Protein AF-A0A800ARJ5-F1 (afdb_monomer)

Radius of gyration: 15.34 Å; Cα contacts (8 Å, |Δi|>4): 278; chains: 1; bounding box: 41×30×39 Å

Sequence (150 aa):
MKLKEIEKAILIWGPISNQGLSYLKEQKELVIIAENRPYMIGLKYNKPFLEKEGIKFVYCTDNMLGILFYKKKIKEAILFYEKKEEGKILAITGSLYFYLLAKLHNVAIKFFLQEKINFLDSDASTINGLVFISDKEKVMRPEKEWIELQ

Nearest PDB structures (foldseek):
  1t5o-assembly2_C  TM=7.636E-01  e=6.180E-07  Archaeoglobus fulgidus DSM 4304
  2yvk-assembly2_D  TM=7.431E-01  e=3.944E-07  Bacillus subtilis
  4ldr-assembly1_A  TM=7.639E-01  e=2.229E-06  Homo sapiens
  6a35-assembly2_D  TM=7.656E-01  e=3.493E-06  Pyrococcus horikoshii OT3
  4ldq-assembly1_A  TM=7.637E-01  e=3.276E-06  Homo sapiens

Secondary structure (DSSP, 8-state):
--GGG--SEEEEESPPPHHHHHHHHHHTPPEEEE--TTTTHIIIIIHHHHHHTT--EEEE-GGGHHHHHHTT-EEEEEEEESEEETTEEEESTTHHHHHHHHHHTT-EEEEEEPPP---S--STTEETTEES---GGG-PPPPPEEEE--

Foldseek 3Di:
DDLVPQQAEEEEDAADDPVNVVVQVVVLGEYEFELQPPQRCSPPPVVVVCVVVVRHYDYDYLVCLLVCLVVVSYQAYEYAFADDDDQKTWHGFCVQVVVVSCVVSVHHYHYHHHDDDDGLTFWPQDDPVHGPDPDPVPIDGGDIDMDGND

Solvent-accessible surface area (backbone atoms only — not comparable to full-atom values): 8525 Å² total; per-residue (Å²): 136,58,78,87,75,53,65,59,23,40,35,45,43,69,45,72,20,74,71,51,48,54,52,51,65,72,68,71,55,43,33,37,35,35,27,47,69,61,50,32,42,24,68,75,45,45,45,60,55,34,56,78,69,70,52,54,67,45,84,43,55,66,83,48,49,62,59,39,52,73,68,56,29,50,61,35,37,38,41,26,25,77,47,76,56,95,63,28,34,36,25,58,55,65,47,58,60,53,51,52,52,32,57,78,66,72,32,54,76,46,79,38,67,35,47,92,77,90,66,76,18,74,28,67,35,31,58,91,60,39,80,68,43,88,59,67,91,77,45,67,70,74,61,74,41,77,41,76,72,123

Structure (mmCIF, N/CA/C/O backbone):
data_AF-A0A800ARJ5-F1
#
_entry.id   AF-A0A800ARJ5-F1
#
loop_
_atom_site.group_PDB
_atom_site.id
_atom_site.type_symbol
_atom_site.label_atom_id
_atom_site.label_alt_id
_atom_site.label_comp_id
_atom_site.label_asym_id
_atom_site.label_entity_id
_atom_site.label_seq_id
_atom_site.pdbx_PDB_ins_code
_atom_site.Cartn_x
_atom_site.Cartn_y
_atom_site.Cartn_z
_atom_site.occupancy
_atom_site.B_iso_or_equiv
_atom_site.auth_seq_id
_atom_site.auth_comp_id
_atom_site.auth_asym_id
_atom_site.auth_atom_id
_atom_site.pdbx_PDB_model_num
ATOM 1 N N . MET A 1 1 ? 7.967 -0.439 16.863 1.00 73.25 1 MET A N 1
ATOM 2 C CA . MET A 1 1 ? 6.646 -0.922 17.316 1.00 73.25 1 MET A CA 1
ATOM 3 C C . MET A 1 1 ? 6.642 -2.438 17.237 1.00 73.25 1 MET A C 1
ATOM 5 O O . MET A 1 1 ? 7.080 -2.980 16.229 1.00 73.25 1 MET A O 1
ATOM 9 N N . LYS A 1 2 ? 6.235 -3.132 18.298 1.00 81.62 2 LYS A N 1
ATOM 10 C CA . LYS A 1 2 ? 6.097 -4.594 18.314 1.00 81.62 2 LYS A CA 1
ATOM 11 C C . LYS A 1 2 ? 4.740 -4.983 17.727 1.00 81.62 2 LYS A C 1
ATOM 13 O O . LYS A 1 2 ? 3.764 -4.264 17.893 1.00 81.62 2 LYS A O 1
ATOM 18 N N . LEU A 1 3 ? 4.638 -6.166 17.122 1.00 79.94 3 LEU A N 1
ATOM 19 C CA . LEU A 1 3 ? 3.386 -6.658 16.522 1.00 79.94 3 LEU A CA 1
ATOM 20 C C . LEU A 1 3 ? 2.195 -6.683 17.502 1.00 79.94 3 LEU A C 1
ATOM 22 O O . LEU A 1 3 ? 1.051 -6.496 17.100 1.00 79.94 3 LEU A O 1
ATOM 26 N N . LYS A 1 4 ? 2.463 -6.901 18.795 1.00 83.81 4 LYS A N 1
ATOM 27 C CA . LYS A 1 4 ? 1.448 -6.880 19.860 1.00 83.81 4 LYS A CA 1
ATOM 28 C C . LYS A 1 4 ? 0.868 -5.488 20.143 1.00 83.81 4 LYS A C 1
ATOM 30 O O . LYS A 1 4 ? -0.219 -5.408 20.689 1.00 83.81 4 LYS A O 1
ATOM 35 N N . GLU A 1 5 ? 1.590 -4.428 19.781 1.00 86.44 5 GLU A N 1
ATOM 36 C CA . GLU A 1 5 ? 1.189 -3.026 19.979 1.00 86.44 5 GLU A CA 1
ATOM 37 C C . GLU A 1 5 ? 0.314 -2.518 18.825 1.00 86.44 5 GLU A C 1
ATOM 39 O O . GLU A 1 5 ? -0.309 -1.468 18.934 1.00 86.44 5 GLU A O 1
ATOM 44 N N . ILE A 1 6 ? 0.267 -3.254 17.710 1.00 87.69 6 ILE A N 1
ATOM 45 C CA . ILE A 1 6 ? -0.660 -2.987 16.614 1.00 87.69 6 ILE A CA 1
ATOM 46 C C . ILE A 1 6 ? -1.985 -3.637 17.002 1.00 87.69 6 ILE A C 1
ATOM 48 O O . ILE A 1 6 ? -2.076 -4.864 17.056 1.00 87.69 6 ILE A O 1
ATOM 52 N N . GLU A 1 7 ? -3.006 -2.844 17.300 1.00 87.31 7 GLU A N 1
ATOM 53 C CA . GLU A 1 7 ? -4.353 -3.367 17.544 1.00 87.31 7 GLU A CA 1
ATOM 54 C C . GLU A 1 7 ? -5.039 -3.659 16.213 1.00 87.31 7 GLU A C 1
ATOM 56 O O . GLU A 1 7 ? -5.185 -4.821 15.826 1.00 87.31 7 GLU A O 1
ATOM 61 N N . LYS A 1 8 ? -5.373 -2.586 15.495 1.00 89.50 8 LYS A N 1
ATOM 62 C CA . LYS A 1 8 ? -5.928 -2.574 14.148 1.00 89.50 8 LYS A CA 1
ATOM 63 C C . LYS A 1 8 ? -5.378 -1.363 13.398 1.00 89.50 8 LYS A C 1
ATOM 65 O O . LYS A 1 8 ? -5.195 -0.304 13.993 1.00 89.50 8 LYS A O 1
ATOM 70 N N . ALA A 1 9 ? -5.080 -1.540 12.120 1.00 97.00 9 ALA A N 1
ATOM 71 C CA . ALA A 1 9 ? -4.460 -0.515 11.292 1.00 97.00 9 ALA A CA 1
ATOM 72 C C . ALA A 1 9 ? -4.994 -0.554 9.857 1.00 97.00 9 ALA A C 1
ATOM 74 O O . ALA A 1 9 ? -5.525 -1.576 9.406 1.00 97.00 9 A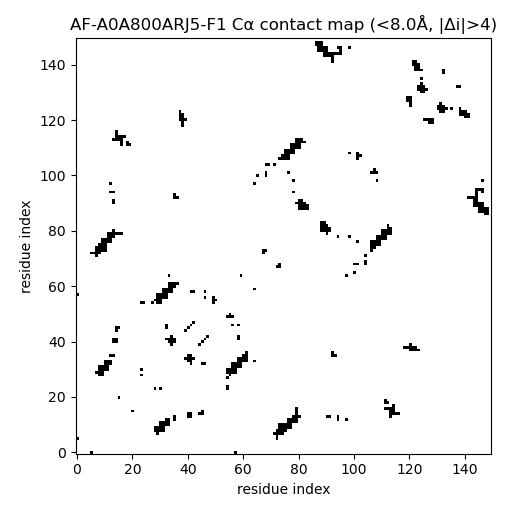LA A O 1
ATOM 75 N N . ILE A 1 10 ? -4.810 0.555 9.147 1.00 98.19 10 ILE A N 1
ATOM 76 C CA . ILE A 1 10 ? -5.076 0.676 7.715 1.00 98.19 10 ILE A CA 1
ATOM 77 C C . ILE A 1 10 ? -3.850 0.167 6.968 1.00 98.19 10 ILE A C 1
ATOM 79 O O . ILE A 1 10 ? -2.773 0.741 7.103 1.00 98.19 10 ILE A O 1
ATOM 83 N N . LEU A 1 11 ? -3.988 -0.895 6.181 1.00 98.38 11 LEU A N 1
ATOM 84 C CA . LEU A 1 11 ? -2.900 -1.372 5.331 1.00 98.38 11 LEU A CA 1
ATOM 85 C C . LEU A 1 11 ? -3.006 -0.737 3.947 1.00 98.38 11 LEU A C 1
ATOM 87 O O . LEU A 1 11 ? -4.063 -0.812 3.324 1.00 98.38 11 LEU A O 1
ATOM 91 N N . ILE A 1 12 ? -1.909 -0.176 3.446 1.00 98.31 12 ILE A N 1
ATOM 92 C CA . ILE A 1 12 ? -1.862 0.396 2.099 1.00 98.31 12 ILE A CA 1
ATOM 93 C C . ILE A 1 12 ? -0.947 -0.399 1.164 1.00 98.31 12 ILE A C 1
ATOM 95 O O . ILE A 1 12 ? 0.074 -0.941 1.592 1.00 98.31 12 ILE A O 1
ATOM 99 N N . TRP A 1 13 ? -1.291 -0.418 -0.122 1.00 97.81 13 TRP A N 1
ATOM 100 C CA . TRP A 1 13 ? -0.479 -1.015 -1.178 1.00 97.81 13 TRP A CA 1
ATOM 101 C C . TRP A 1 13 ? -0.387 -0.093 -2.390 1.00 97.81 13 TRP A C 1
ATOM 103 O O . TRP A 1 13 ? -1.410 0.277 -2.967 1.00 97.81 13 TRP A O 1
ATOM 113 N N . GLY A 1 14 ? 0.841 0.259 -2.770 1.00 95.88 14 GLY A N 1
ATOM 114 C CA . GLY A 1 14 ? 1.132 1.146 -3.891 1.00 95.88 14 GLY A CA 1
ATOM 115 C C . GLY A 1 14 ? 1.346 2.618 -3.517 1.00 95.88 14 GLY A C 1
ATOM 116 O O . GLY A 1 14 ? 1.347 2.978 -2.334 1.00 95.88 14 GLY A O 1
ATOM 117 N N . PRO A 1 15 ? 1.600 3.470 -4.529 1.00 96.44 15 PRO A N 1
ATOM 118 C CA . PRO A 1 15 ? 1.879 4.892 -4.344 1.00 96.44 15 PRO A CA 1
ATOM 119 C C . PRO A 1 15 ? 0.673 5.680 -3.827 1.00 96.44 15 PRO A C 1
ATOM 121 O O . PRO A 1 15 ? -0.337 5.789 -4.525 1.00 96.44 15 PRO A O 1
ATOM 124 N N . ILE A 1 16 ? 0.789 6.275 -2.638 1.00 97.38 16 ILE A N 1
ATOM 125 C CA . ILE A 1 16 ? -0.273 7.126 -2.079 1.00 97.38 16 ILE A CA 1
ATOM 126 C C . ILE A 1 16 ? -0.521 8.327 -2.999 1.00 97.38 16 ILE A C 1
ATOM 128 O O . ILE A 1 16 ? 0.407 9.054 -3.322 1.00 97.38 16 ILE A O 1
ATOM 132 N N . SER A 1 17 ? -1.778 8.577 -3.362 1.00 97.12 17 SER A N 1
ATOM 133 C CA . SER A 1 17 ? -2.205 9.821 -4.016 1.00 97.12 17 SER A CA 1
ATOM 134 C C . SER A 1 17 ? -2.760 10.836 -3.020 1.00 97.12 17 SER A C 1
ATOM 136 O O . SER A 1 17 ? -3.136 10.487 -1.899 1.00 97.12 17 SER A O 1
ATOM 138 N N . ASN A 1 18 ? -2.908 12.094 -3.445 1.00 95.38 18 ASN A N 1
ATOM 139 C CA . ASN A 1 18 ? -3.526 13.146 -2.625 1.00 95.38 18 ASN A CA 1
ATOM 140 C C . ASN A 1 18 ? -4.936 12.776 -2.131 1.00 95.38 18 ASN A C 1
ATOM 142 O O . ASN A 1 18 ? -5.296 13.101 -1.002 1.00 95.38 18 ASN A O 1
ATOM 146 N N . GLN A 1 19 ? -5.726 12.058 -2.939 1.00 95.81 19 GLN A N 1
ATOM 147 C CA . GLN A 1 19 ? -7.053 11.597 -2.523 1.00 95.81 19 GLN A CA 1
ATOM 148 C C . GLN A 1 19 ? -6.960 10.570 -1.386 1.00 95.81 19 GLN A C 1
ATOM 150 O O . GLN A 1 19 ? -7.679 10.682 -0.392 1.00 95.81 19 GLN A O 1
ATOM 155 N N . GLY A 1 20 ? -6.054 9.594 -1.506 1.00 96.62 20 GLY A N 1
ATOM 156 C CA . GLY A 1 20 ? -5.809 8.633 -0.433 1.00 96.62 20 GLY A CA 1
ATOM 157 C C . GLY A 1 20 ? -5.241 9.292 0.819 1.00 96.62 20 GLY A C 1
ATOM 158 O O . GLY A 1 20 ? -5.640 8.940 1.922 1.00 96.62 20 GLY A O 1
ATOM 159 N N . LEU A 1 21 ? -4.368 10.290 0.666 1.00 96.44 21 LEU A N 1
ATOM 160 C CA . LEU A 1 21 ? -3.828 11.052 1.788 1.00 96.44 21 LEU A CA 1
ATOM 161 C C . LEU A 1 21 ? -4.933 11.760 2.580 1.00 96.44 21 LEU A C 1
ATOM 163 O O . LEU A 1 21 ? -4.962 11.650 3.805 1.00 96.44 21 LEU A O 1
ATOM 167 N N . SER A 1 22 ? -5.843 12.463 1.899 1.00 96.56 22 SER A N 1
ATOM 168 C CA . SER A 1 22 ? -6.981 13.123 2.550 1.00 96.56 22 SER A CA 1
ATOM 169 C C . SER A 1 22 ? -7.819 12.123 3.345 1.00 96.56 22 SER A C 1
ATOM 171 O O . SER A 1 22 ? -8.103 12.360 4.517 1.00 96.56 22 SER A O 1
ATOM 173 N N . TYR A 1 23 ? -8.102 10.955 2.759 1.00 97.19 23 TYR A N 1
ATOM 174 C CA . TYR A 1 23 ? -8.804 9.878 3.455 1.00 97.19 23 TYR A CA 1
ATOM 175 C C . TYR A 1 23 ? -8.055 9.411 4.715 1.00 97.19 23 TYR A C 1
ATOM 177 O O . TYR A 1 23 ? -8.646 9.312 5.789 1.00 97.19 23 TYR A O 1
ATOM 185 N N . LEU A 1 24 ? -6.743 9.169 4.625 1.00 97.19 24 LEU A N 1
ATOM 186 C CA . LEU A 1 24 ? -5.930 8.737 5.770 1.00 97.19 24 LEU A CA 1
ATOM 187 C C . LEU A 1 24 ? -5.920 9.774 6.908 1.00 97.19 24 LEU A C 1
ATOM 189 O O . LEU A 1 24 ? -6.004 9.398 8.080 1.00 97.19 24 LEU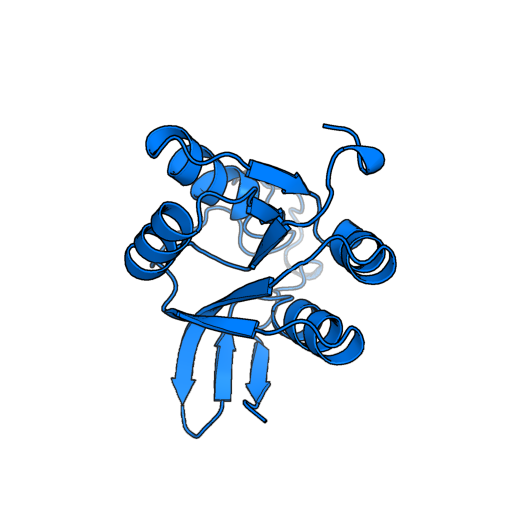 A O 1
ATOM 193 N N . LYS A 1 25 ? -5.864 11.072 6.579 1.00 96.00 25 LYS A N 1
ATOM 194 C CA . LYS A 1 25 ? -5.934 12.163 7.569 1.00 96.00 25 LYS A CA 1
ATOM 195 C C . LYS A 1 25 ? -7.264 12.190 8.315 1.00 96.00 25 LYS A C 1
ATOM 197 O O . LYS A 1 25 ? -7.280 12.470 9.512 1.00 96.00 25 LYS A O 1
ATOM 202 N N . GLU A 1 26 ? -8.361 11.900 7.624 1.00 96.12 26 GLU A N 1
ATOM 203 C CA . GLU A 1 26 ? -9.694 11.835 8.227 1.00 96.12 26 GLU A CA 1
ATOM 204 C C . GLU A 1 26 ? -9.830 10.652 9.186 1.00 96.12 26 GLU A C 1
ATOM 206 O O . GLU A 1 26 ? -10.397 10.812 10.266 1.00 96.12 26 GLU A O 1
ATOM 211 N N . GLN A 1 27 ? -9.269 9.488 8.833 1.00 94.31 27 GLN A N 1
ATOM 212 C CA . GLN A 1 27 ? -9.350 8.298 9.686 1.00 94.31 27 GLN A CA 1
ATOM 213 C C . GLN A 1 27 ? -8.569 8.458 10.999 1.00 94.31 27 GLN A C 1
ATOM 215 O O . GLN A 1 27 ? -8.996 7.938 12.026 1.00 94.31 27 GLN A O 1
ATOM 220 N N . LYS A 1 28 ? -7.438 9.182 10.987 1.00 91.69 28 LYS A N 1
ATOM 221 C CA . LYS A 1 28 ? -6.544 9.358 12.155 1.00 91.69 28 LYS A CA 1
ATOM 222 C C . LYS A 1 28 ? -6.077 8.033 12.780 1.00 91.69 28 LYS A C 1
ATOM 224 O O . LYS A 1 28 ? -5.806 7.959 13.978 1.00 91.69 28 LYS A O 1
ATOM 229 N N . GLU A 1 29 ? -5.964 6.987 11.968 1.00 94.69 29 GLU A N 1
ATOM 230 C CA . GLU A 1 29 ? -5.535 5.658 12.402 1.00 94.69 29 GLU A CA 1
ATOM 231 C C . GLU A 1 29 ? -4.066 5.384 12.076 1.00 94.69 29 GLU A C 1
ATOM 233 O O . GLU A 1 29 ? -3.429 6.087 11.291 1.00 94.69 29 GLU A O 1
ATOM 238 N N . LEU A 1 30 ? -3.517 4.329 12.687 1.00 96.88 30 LEU A N 1
ATOM 239 C CA . LEU A 1 30 ? -2.202 3.819 12.322 1.00 96.88 30 LEU A CA 1
ATOM 240 C C . LEU A 1 30 ? -2.242 3.275 10.890 1.00 96.88 30 LEU A C 1
ATOM 242 O O . LEU A 1 30 ? -3.074 2.426 10.569 1.00 96.88 30 LEU A O 1
ATOM 246 N N . VAL A 1 31 ? -1.291 3.707 10.067 1.00 97.94 31 VAL A N 1
ATOM 247 C CA . VAL A 1 31 ? -1.100 3.190 8.709 1.00 97.94 31 VAL A CA 1
ATOM 248 C C . VAL A 1 31 ? 0.010 2.142 8.700 1.00 97.94 31 VAL A C 1
ATOM 250 O O . VAL A 1 31 ? 1.075 2.346 9.275 1.00 97.94 31 VAL A O 1
ATOM 253 N N . ILE A 1 32 ? -0.201 1.013 8.038 1.00 98.00 32 ILE A N 1
ATOM 254 C CA . ILE A 1 32 ? 0.862 0.065 7.715 1.00 98.00 32 ILE A CA 1
ATOM 255 C C . ILE A 1 32 ? 1.240 0.278 6.257 1.00 98.00 32 ILE A C 1
ATOM 257 O O . ILE A 1 32 ? 0.403 0.139 5.366 1.00 98.00 32 ILE A O 1
ATOM 261 N N . ILE A 1 33 ? 2.510 0.597 6.030 1.00 97.31 33 ILE A N 1
ATOM 262 C CA . ILE A 1 33 ? 3.095 0.699 4.697 1.00 97.31 33 ILE A CA 1
ATOM 263 C C . ILE A 1 33 ? 3.920 -0.560 4.423 1.00 97.31 33 ILE A C 1
ATOM 265 O O . ILE A 1 33 ? 4.776 -0.941 5.227 1.00 97.31 33 ILE A O 1
ATOM 269 N N . ALA A 1 34 ? 3.628 -1.228 3.311 1.00 96.25 34 ALA A N 1
ATOM 270 C CA . ALA A 1 34 ? 4.415 -2.355 2.825 1.00 96.25 34 ALA A CA 1
ATOM 271 C C . ALA A 1 34 ? 5.610 -1.865 1.996 1.00 96.25 34 ALA A C 1
ATOM 273 O O . ALA A 1 34 ? 5.594 -0.752 1.473 1.00 96.25 34 ALA A O 1
ATOM 274 N N . GLU A 1 35 ? 6.643 -2.692 1.878 1.00 94.12 35 GLU A N 1
ATOM 275 C CA . GLU A 1 35 ? 7.867 -2.403 1.130 1.00 94.12 35 GLU A CA 1
ATOM 276 C C . GLU A 1 35 ? 7.599 -2.114 -0.353 1.00 94.12 35 GLU A C 1
ATOM 278 O O . GLU A 1 35 ? 8.135 -1.142 -0.892 1.00 94.12 35 GLU A O 1
ATOM 283 N N . ASN A 1 36 ? 6.731 -2.915 -0.979 1.00 93.31 36 ASN A N 1
ATOM 284 C CA . ASN A 1 36 ? 6.419 -2.917 -2.406 1.00 93.31 36 ASN A CA 1
ATOM 285 C C . ASN A 1 36 ? 7.670 -3.102 -3.275 1.00 93.31 36 ASN A C 1
ATOM 287 O O . ASN A 1 36 ? 8.077 -2.214 -4.038 1.00 93.31 36 ASN A O 1
ATOM 291 N N . ARG A 1 37 ? 8.294 -4.277 -3.151 1.00 89.88 37 ARG A N 1
ATOM 292 C CA . ARG A 1 37 ? 9.377 -4.696 -4.049 1.00 89.88 37 ARG A CA 1
ATOM 293 C C . ARG A 1 37 ? 8.873 -4.794 -5.499 1.00 89.88 37 ARG A C 1
ATOM 295 O O . ARG A 1 37 ? 7.708 -5.111 -5.720 1.00 89.88 37 ARG A O 1
ATOM 302 N N . PRO A 1 38 ? 9.741 -4.561 -6.498 1.00 87.94 38 PRO A N 1
ATOM 303 C CA . PRO A 1 38 ? 11.145 -4.142 -6.384 1.00 87.94 38 PRO A CA 1
ATOM 304 C C . PRO A 1 38 ? 11.328 -2.629 -6.180 1.00 87.94 38 PRO A C 1
ATOM 306 O O . PRO A 1 38 ? 12.413 -2.192 -5.815 1.00 87.94 38 PRO A O 1
ATOM 309 N N . TYR A 1 39 ? 10.274 -1.836 -6.376 1.00 89.00 39 TYR A N 1
ATOM 310 C CA . TYR A 1 39 ? 10.322 -0.372 -6.420 1.00 89.00 39 TYR A CA 1
ATOM 311 C C . TYR A 1 39 ? 10.648 0.297 -5.075 1.00 89.00 39 TYR A C 1
ATOM 313 O O . TYR A 1 39 ? 11.059 1.459 -5.043 1.00 89.00 39 TYR A O 1
ATOM 321 N N . MET A 1 40 ? 10.465 -0.423 -3.961 1.00 90.81 40 MET A N 1
ATOM 322 C CA . MET A 1 40 ? 10.652 0.078 -2.593 1.00 90.81 40 MET A CA 1
ATOM 323 C C . MET A 1 40 ? 9.741 1.278 -2.275 1.00 90.81 40 MET A C 1
ATOM 325 O O . MET A 1 40 ? 10.149 2.196 -1.555 1.00 90.81 40 MET A O 1
ATOM 329 N N . ILE A 1 41 ? 8.517 1.303 -2.823 1.00 93.56 41 ILE A N 1
ATOM 330 C CA . ILE A 1 41 ? 7.580 2.442 -2.720 1.00 93.56 41 ILE A CA 1
ATOM 331 C C . ILE A 1 41 ? 7.309 2.806 -1.262 1.00 93.56 41 ILE A C 1
ATOM 333 O O . ILE A 1 41 ? 7.309 3.991 -0.917 1.00 93.56 41 ILE A O 1
ATOM 337 N N . GLY A 1 42 ? 7.144 1.803 -0.395 1.00 94.56 42 GLY A N 1
ATOM 338 C CA . GLY A 1 42 ? 6.937 2.005 1.035 1.00 94.56 42 GLY A CA 1
ATOM 339 C C . GLY A 1 42 ? 8.017 2.869 1.665 1.00 94.56 42 GLY A C 1
ATOM 340 O O . GLY A 1 42 ? 7.729 3.849 2.346 1.00 94.56 42 GLY A O 1
ATOM 341 N N . LEU A 1 43 ? 9.276 2.517 1.406 1.00 91.75 43 LEU A N 1
ATOM 342 C CA . LEU A 1 43 ? 10.425 3.156 2.034 1.00 91.75 43 LEU A CA 1
ATOM 343 C C . LEU A 1 43 ? 10.810 4.477 1.359 1.00 91.75 43 LEU A C 1
ATOM 345 O O . LEU A 1 43 ? 11.134 5.437 2.054 1.00 91.75 43 LEU A O 1
ATOM 349 N N . LYS A 1 44 ? 10.802 4.521 0.021 1.00 91.19 44 LYS A N 1
ATOM 350 C CA . LYS A 1 44 ? 11.336 5.652 -0.754 1.00 91.19 44 LYS A CA 1
ATOM 351 C C . LYS A 1 44 ? 10.329 6.772 -0.986 1.00 91.19 44 LYS A C 1
ATOM 353 O O . LYS A 1 44 ? 10.743 7.910 -1.169 1.00 91.19 44 LYS A O 1
ATOM 358 N N . TYR A 1 45 ? 9.034 6.460 -0.991 1.00 94.75 45 TYR A N 1
ATOM 359 C CA . TYR A 1 45 ? 7.989 7.437 -1.288 1.00 94.75 45 TYR A CA 1
ATOM 360 C C . TYR A 1 45 ? 6.959 7.559 -0.163 1.00 94.75 45 TYR A C 1
ATOM 362 O O . TYR A 1 45 ? 6.831 8.630 0.424 1.00 94.75 45 TYR A O 1
ATOM 370 N N . ASN A 1 46 ? 6.265 6.473 0.194 1.00 96.94 46 ASN A N 1
ATOM 371 C CA . ASN A 1 46 ? 5.153 6.542 1.148 1.00 96.94 46 ASN A CA 1
ATOM 372 C C . ASN A 1 46 ? 5.618 7.008 2.534 1.00 96.94 46 ASN A C 1
ATOM 374 O O . ASN A 1 46 ? 4.974 7.858 3.139 1.00 96.94 46 ASN A O 1
ATOM 378 N N . LYS A 1 47 ? 6.750 6.491 3.027 1.00 96.38 47 LYS A N 1
ATOM 379 C CA . LYS A 1 47 ? 7.334 6.892 4.311 1.00 96.38 47 LYS A CA 1
ATOM 380 C C . LYS A 1 47 ? 7.582 8.409 4.406 1.00 96.38 47 LYS A C 1
ATOM 382 O O . LYS A 1 47 ? 6.934 9.029 5.247 1.00 96.38 47 LYS A O 1
ATOM 387 N N . PRO A 1 48 ? 8.454 9.031 3.583 1.00 95.12 48 PRO A N 1
ATOM 388 C CA . PRO A 1 48 ? 8.711 10.468 3.696 1.00 95.12 48 PRO A CA 1
ATOM 389 C C . PRO A 1 48 ? 7.456 11.309 3.432 1.00 95.12 48 PRO A C 1
ATOM 391 O O . PRO A 1 48 ? 7.291 12.374 4.026 1.00 95.12 48 PRO A O 1
ATOM 394 N N . PHE A 1 49 ? 6.544 10.825 2.581 1.00 95.50 49 PHE A N 1
ATOM 395 C CA . PHE A 1 49 ? 5.273 11.493 2.323 1.00 95.50 49 PHE A CA 1
ATOM 396 C C . PHE A 1 49 ? 4.376 11.528 3.568 1.00 95.50 49 PHE A C 1
ATOM 398 O O . PHE A 1 49 ? 3.895 12.589 3.947 1.00 95.50 49 PHE A O 1
ATOM 405 N N . LEU A 1 50 ? 4.209 10.401 4.265 1.00 97.25 50 LEU A N 1
ATOM 406 C CA . LEU A 1 50 ? 3.431 10.333 5.506 1.00 97.25 50 LEU A CA 1
ATOM 407 C C . LEU A 1 50 ? 4.103 11.078 6.670 1.00 97.25 50 LEU A C 1
ATOM 409 O O . LEU A 1 50 ? 3.401 11.703 7.465 1.00 97.25 50 LEU A O 1
ATOM 413 N N . GLU A 1 51 ? 5.440 11.047 6.761 1.00 96.75 51 GLU A N 1
ATOM 414 C CA . GLU A 1 51 ? 6.212 11.800 7.764 1.00 96.75 51 GLU A CA 1
ATOM 415 C C . GLU A 1 51 ? 5.977 13.307 7.631 1.00 96.75 51 GLU A C 1
ATOM 417 O O . GLU A 1 51 ? 5.676 13.971 8.624 1.00 96.75 51 GLU A O 1
ATOM 422 N N . LYS A 1 52 ? 6.046 13.837 6.403 1.00 96.75 52 LYS A N 1
ATOM 423 C CA . LYS A 1 52 ? 5.786 15.255 6.115 1.00 96.75 52 LYS A CA 1
ATOM 424 C C . LYS A 1 52 ? 4.382 15.686 6.546 1.00 96.75 52 LYS A C 1
ATOM 426 O O . LYS A 1 52 ? 4.191 16.807 7.004 1.00 96.75 52 LYS A O 1
ATOM 431 N N . GLU A 1 53 ? 3.415 14.788 6.410 1.00 96.62 53 GLU A N 1
ATOM 432 C CA . GLU A 1 53 ? 2.006 15.042 6.707 1.00 96.62 53 GLU A CA 1
ATOM 433 C C . GLU A 1 53 ? 1.624 14.704 8.160 1.00 96.62 53 GLU A C 1
ATOM 435 O O . GLU A 1 53 ? 0.458 14.833 8.535 1.00 96.62 53 GLU A O 1
ATOM 440 N N . GLY A 1 54 ? 2.588 14.276 8.988 1.00 96.25 54 GLY A N 1
ATOM 441 C CA . GLY A 1 54 ? 2.379 13.975 10.406 1.00 96.25 54 GLY A CA 1
ATOM 442 C C . GLY A 1 54 ? 1.491 12.754 10.672 1.00 96.25 54 GLY A C 1
ATOM 443 O O . GLY A 1 54 ? 0.911 12.640 11.753 1.00 96.25 54 GLY A O 1
ATOM 444 N N . ILE A 1 55 ? 1.354 11.842 9.706 1.00 96.81 55 ILE A N 1
ATOM 445 C CA . ILE A 1 55 ? 0.528 10.637 9.849 1.00 96.81 55 ILE A CA 1
ATOM 446 C C . ILE A 1 55 ? 1.341 9.540 10.534 1.00 96.81 55 ILE A C 1
ATOM 448 O O . ILE A 1 55 ? 2.478 9.258 10.165 1.00 96.81 55 ILE A O 1
ATOM 452 N N . LYS A 1 56 ? 0.749 8.874 11.529 1.00 96.00 56 LYS A N 1
ATOM 453 C CA . LYS A 1 56 ? 1.396 7.764 12.235 1.00 96.00 56 LYS A CA 1
ATOM 454 C C . LYS A 1 56 ? 1.394 6.510 11.361 1.00 96.00 56 LYS A C 1
ATOM 456 O O . LYS A 1 56 ? 0.331 6.031 10.971 1.00 96.00 56 LYS A O 1
ATOM 461 N N . PHE A 1 57 ? 2.566 5.924 11.132 1.00 96.88 57 PHE A N 1
ATOM 462 C CA . PHE A 1 57 ? 2.686 4.688 10.361 1.00 96.88 57 PHE A CA 1
ATOM 463 C C . PHE A 1 57 ? 3.687 3.689 10.956 1.00 96.88 57 PHE A C 1
ATOM 465 O O . PHE A 1 57 ? 4.508 4.015 11.814 1.00 96.88 57 PHE A O 1
ATOM 472 N N . VAL A 1 58 ? 3.613 2.452 10.468 1.00 96.06 58 VAL A N 1
ATOM 473 C CA . VAL A 1 58 ? 4.607 1.392 10.643 1.00 96.06 58 VAL A CA 1
ATOM 474 C C . VAL A 1 58 ? 4.970 0.832 9.277 1.00 96.06 58 VAL A C 1
ATOM 476 O O . VAL A 1 58 ? 4.105 0.593 8.441 1.00 96.06 58 VAL A O 1
ATOM 479 N N . TYR A 1 59 ? 6.259 0.593 9.075 1.00 95.75 59 TYR A N 1
ATOM 480 C CA . TYR A 1 59 ? 6.784 -0.099 7.907 1.00 95.75 59 TYR A CA 1
ATOM 481 C C . TYR A 1 59 ? 6.809 -1.616 8.130 1.00 95.75 59 TYR A C 1
ATOM 483 O O . TYR A 1 59 ? 7.157 -2.077 9.221 1.00 95.75 59 TYR A O 1
ATOM 491 N N . CYS A 1 60 ? 6.489 -2.387 7.093 1.00 95.38 60 CYS A N 1
ATOM 492 C CA . CYS A 1 60 ? 6.653 -3.838 7.067 1.00 95.38 60 CYS A CA 1
ATOM 493 C C . CYS A 1 60 ? 7.140 -4.320 5.695 1.00 95.38 60 CYS A C 1
ATOM 495 O O . CYS A 1 60 ? 6.973 -3.633 4.690 1.00 95.38 60 CYS A O 1
ATOM 497 N N . THR A 1 61 ? 7.741 -5.505 5.657 1.00 95.25 61 THR A N 1
ATOM 498 C CA . THR A 1 61 ? 8.099 -6.183 4.406 1.00 95.25 61 THR A CA 1
ATOM 499 C C . THR A 1 61 ? 6.880 -6.884 3.810 1.00 95.25 61 THR A C 1
ATOM 501 O O . THR A 1 61 ? 5.958 -7.268 4.534 1.00 95.25 61 THR A O 1
ATOM 504 N N . ASP A 1 62 ? 6.880 -7.105 2.496 1.00 95.00 62 ASP A N 1
ATOM 505 C CA . ASP A 1 62 ? 5.719 -7.661 1.778 1.00 95.00 62 ASP A CA 1
ATOM 506 C C . ASP A 1 62 ? 5.301 -9.051 2.310 1.00 95.00 62 ASP A C 1
ATOM 508 O O . ASP A 1 62 ? 4.118 -9.370 2.426 1.00 95.00 62 ASP A O 1
ATOM 512 N N . ASN A 1 63 ? 6.264 -9.869 2.745 1.00 94.94 63 ASN A N 1
ATOM 513 C CA . ASN A 1 63 ? 6.001 -11.188 3.332 1.00 94.94 63 ASN A CA 1
ATOM 514 C C . ASN A 1 63 ? 5.327 -11.142 4.722 1.00 94.94 63 ASN A C 1
ATOM 516 O O . ASN A 1 63 ? 4.773 -12.147 5.170 1.00 94.94 63 ASN A O 1
ATOM 520 N N . MET A 1 64 ? 5.337 -9.996 5.415 1.00 96.00 64 MET A N 1
ATOM 521 C CA . MET A 1 64 ? 4.663 -9.840 6.708 1.00 96.00 64 MET A CA 1
ATOM 522 C C . MET A 1 64 ? 3.149 -9.670 6.564 1.00 96.00 64 MET A C 1
ATOM 524 O O . MET A 1 64 ? 2.429 -9.807 7.556 1.00 96.00 64 MET A O 1
ATOM 528 N N . LEU A 1 65 ? 2.636 -9.399 5.359 1.00 96.69 65 LEU A N 1
ATOM 529 C CA . LEU A 1 65 ? 1.203 -9.192 5.161 1.00 96.69 65 LEU A CA 1
ATOM 530 C C . LEU A 1 65 ? 0.390 -10.405 5.609 1.00 96.69 65 LEU A C 1
ATOM 532 O O . LEU A 1 65 ? -0.560 -10.250 6.375 1.00 96.69 65 LEU A O 1
ATOM 536 N N . GLY A 1 66 ? 0.817 -11.615 5.237 1.00 96.12 66 GLY A N 1
ATOM 537 C CA . GLY A 1 66 ? 0.135 -12.848 5.637 1.00 96.12 66 GLY A CA 1
ATOM 538 C C . GLY A 1 66 ? -0.049 -12.965 7.155 1.00 96.12 66 GLY A C 1
ATOM 539 O O . GLY A 1 66 ? -1.152 -13.240 7.627 1.00 96.12 66 GLY A O 1
ATOM 540 N N . ILE A 1 67 ? 0.994 -12.678 7.947 1.00 95.69 67 ILE A N 1
ATOM 541 C CA . ILE A 1 67 ? 0.891 -12.758 9.412 1.00 95.69 67 ILE A CA 1
ATOM 542 C C . ILE A 1 67 ? 0.041 -11.623 10.003 1.00 95.69 67 ILE A C 1
ATOM 544 O O . ILE A 1 67 ? -0.656 -11.839 10.998 1.00 95.69 67 ILE A O 1
ATOM 548 N N . LEU A 1 68 ? 0.058 -10.432 9.394 1.00 96.88 68 LEU A N 1
ATOM 549 C CA . LEU A 1 68 ? -0.767 -9.295 9.810 1.00 96.88 68 LEU A CA 1
ATOM 550 C C . LEU A 1 68 ? -2.261 -9.571 9.588 1.00 96.88 68 LEU A C 1
ATOM 552 O O . LEU A 1 68 ? -3.062 -9.349 10.501 1.00 96.88 68 LEU A O 1
ATOM 556 N N . PHE A 1 69 ? -2.629 -10.120 8.429 1.00 97.38 69 PHE A N 1
ATOM 557 C CA . PHE A 1 69 ? -3.997 -10.553 8.140 1.00 97.38 69 PHE A CA 1
ATOM 558 C C . PHE A 1 69 ? -4.427 -11.721 9.036 1.00 97.38 69 PHE A C 1
ATOM 560 O O . PHE A 1 69 ? -5.473 -11.644 9.683 1.00 97.38 69 PHE A O 1
ATOM 567 N N . TYR A 1 70 ? -3.592 -12.759 9.172 1.00 96.19 70 TYR A N 1
ATOM 568 C CA . TYR A 1 70 ? -3.875 -13.916 10.029 1.00 96.19 70 TYR A CA 1
ATOM 569 C C . TYR A 1 70 ? -4.142 -13.524 11.487 1.00 96.19 70 TYR A C 1
ATOM 571 O O . TYR A 1 70 ? -5.083 -14.009 12.113 1.00 96.19 70 TYR A O 1
ATOM 579 N N . LYS A 1 71 ? -3.359 -12.582 12.026 1.00 95.75 71 LYS A N 1
ATOM 580 C CA . LYS A 1 71 ? -3.543 -12.054 13.386 1.00 95.75 71 LYS A CA 1
ATOM 581 C C . LYS A 1 71 ? -4.608 -10.956 13.493 1.00 95.75 71 LYS A C 1
ATOM 583 O O . LYS A 1 71 ? -4.693 -10.321 14.545 1.00 95.75 71 LYS A O 1
ATOM 588 N N . LYS A 1 72 ? -5.408 -10.730 12.444 1.00 96.06 72 LYS A N 1
ATOM 589 C CA . LYS A 1 72 ? -6.502 -9.743 12.392 1.00 96.06 72 LYS A CA 1
ATOM 590 C C . LYS A 1 72 ? -6.051 -8.320 12.752 1.00 96.06 72 LYS A C 1
ATOM 592 O O . LYS A 1 72 ? -6.773 -7.585 13.421 1.00 96.06 72 LYS A O 1
ATOM 597 N N . LYS A 1 73 ? -4.840 -7.945 12.327 1.00 97.06 73 LYS A N 1
ATOM 598 C CA . LYS A 1 73 ? -4.248 -6.618 12.576 1.00 97.06 73 LYS A CA 1
ATOM 599 C C . LYS A 1 73 ? -4.668 -5.566 11.556 1.00 97.06 73 LYS A C 1
ATOM 601 O O . LYS A 1 73 ? -4.416 -4.384 11.770 1.00 97.06 73 LYS A O 1
ATOM 606 N N . ILE A 1 74 ? -5.306 -5.982 10.466 1.00 97.81 74 ILE A N 1
ATOM 607 C CA . ILE A 1 74 ? -5.762 -5.092 9.401 1.00 97.81 74 ILE A CA 1
ATOM 608 C C . ILE A 1 74 ? -7.250 -4.802 9.600 1.00 97.81 74 ILE A C 1
ATOM 610 O O . ILE A 1 74 ? -8.059 -5.727 9.654 1.00 97.81 74 ILE A O 1
ATOM 614 N N . LYS A 1 75 ? -7.599 -3.521 9.746 1.00 96.75 75 LYS A N 1
ATOM 615 C CA . LYS A 1 75 ? -8.991 -3.049 9.817 1.00 96.75 75 LYS A CA 1
ATOM 616 C C . LYS A 1 75 ? -9.591 -2.941 8.423 1.00 96.75 75 LYS A C 1
ATOM 618 O O . LYS A 1 75 ? -10.692 -3.418 8.172 1.00 96.75 75 LYS A O 1
ATOM 623 N N . GLU A 1 76 ? -8.848 -2.283 7.548 1.00 97.75 76 GLU A N 1
ATOM 624 C CA . GLU A 1 76 ? -9.202 -1.996 6.169 1.00 97.75 76 GLU A CA 1
ATOM 625 C C . GLU A 1 76 ? -7.930 -2.001 5.326 1.00 97.75 76 GLU A C 1
ATOM 627 O O . GLU A 1 76 ? -6.822 -1.751 5.816 1.00 97.75 76 GLU A O 1
ATOM 632 N 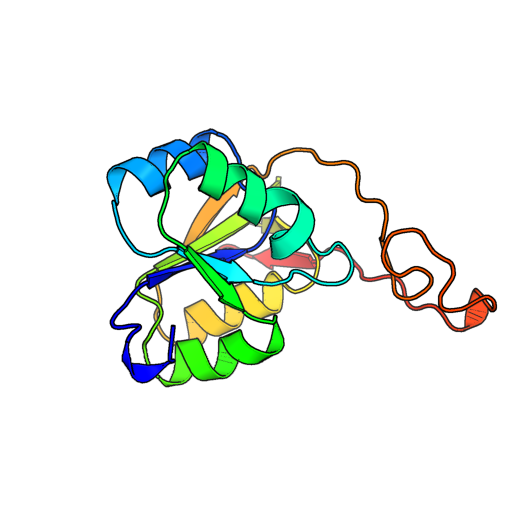N . ALA A 1 77 ? -8.112 -2.317 4.056 1.00 98.19 77 ALA A N 1
ATOM 633 C CA . ALA A 1 77 ? -7.068 -2.382 3.060 1.00 98.19 77 ALA A CA 1
ATOM 634 C C . ALA A 1 77 ? -7.312 -1.286 2.019 1.00 98.19 77 ALA A C 1
ATOM 636 O O . ALA A 1 77 ? -8.441 -1.076 1.578 1.00 98.19 77 ALA A O 1
ATOM 637 N N . ILE A 1 78 ? -6.260 -0.591 1.607 1.00 98.44 78 ILE A N 1
ATOM 638 C CA . ILE A 1 78 ? -6.317 0.412 0.549 1.00 98.44 78 ILE A CA 1
ATOM 639 C C . ILE A 1 78 ? -5.350 0.015 -0.556 1.00 98.44 78 ILE A C 1
ATOM 641 O O . ILE A 1 78 ? -4.149 -0.114 -0.321 1.00 98.44 78 ILE A O 1
ATOM 645 N N . LEU A 1 79 ? -5.877 -0.142 -1.765 1.00 98.00 79 LEU A N 1
ATOM 646 C CA . LEU A 1 79 ? -5.099 -0.436 -2.959 1.00 98.00 79 LEU A CA 1
ATOM 647 C C . LEU A 1 79 ? -5.068 0.796 -3.866 1.00 98.00 79 LEU A C 1
ATOM 649 O O . LEU A 1 79 ? -6.108 1.284 -4.320 1.00 98.00 79 LEU A O 1
ATOM 653 N N . PHE A 1 80 ? -3.861 1.288 -4.124 1.00 97.56 80 PHE A N 1
ATOM 654 C CA . PHE A 1 80 ? -3.598 2.369 -5.062 1.00 97.56 80 PHE A CA 1
ATOM 655 C C . PHE A 1 80 ? -3.334 1.781 -6.453 1.00 97.56 80 PHE A C 1
ATOM 657 O O . PHE A 1 80 ? -2.320 1.117 -6.660 1.00 97.56 80 PHE A O 1
ATOM 664 N N . TYR A 1 81 ? -4.272 1.968 -7.384 1.00 96.69 81 TYR A N 1
ATOM 665 C CA . TYR A 1 81 ? -4.229 1.370 -8.723 1.00 96.69 81 TYR A CA 1
ATOM 666 C C . TYR A 1 81 ? -3.741 2.363 -9.781 1.00 96.69 81 TYR A C 1
ATOM 668 O O . TYR A 1 81 ? -3.935 3.568 -9.660 1.00 96.69 81 TYR A O 1
ATOM 676 N N . GLU A 1 82 ? -3.152 1.858 -10.860 1.00 95.06 82 GLU A N 1
ATOM 677 C CA . GLU A 1 82 ? -2.655 2.666 -11.976 1.00 95.06 82 GLU A CA 1
ATOM 678 C C . GLU A 1 82 ? -3.763 3.029 -12.963 1.00 95.06 82 GLU A C 1
ATOM 680 O O . GLU A 1 82 ? -3.877 4.175 -13.395 1.00 95.06 82 GLU A O 1
ATOM 685 N N . LYS A 1 83 ? -4.577 2.039 -13.335 1.00 95.69 83 LYS A N 1
ATOM 686 C CA . LYS A 1 83 ? -5.621 2.181 -14.351 1.00 95.69 83 LYS A CA 1
ATOM 687 C C . LYS A 1 83 ? -6.832 1.330 -13.989 1.00 95.69 83 LYS A C 1
ATOM 689 O O . LYS A 1 83 ? -6.691 0.303 -13.333 1.00 95.69 83 LYS A O 1
ATOM 694 N N . LYS A 1 84 ? -8.019 1.746 -14.427 1.00 95.62 84 LYS A N 1
ATOM 695 C CA . LYS A 1 84 ? -9.265 0.986 -14.291 1.00 95.62 84 LYS A CA 1
ATOM 696 C C . LYS A 1 84 ? -9.931 0.856 -15.655 1.00 95.62 84 LYS A C 1
ATOM 698 O O . LYS A 1 84 ? -10.119 1.869 -16.321 1.00 95.62 84 LYS A O 1
ATOM 703 N N . GLU A 1 85 ? -10.293 -0.364 -16.042 1.00 95.31 85 GLU A N 1
ATOM 704 C CA . GLU A 1 85 ? -10.944 -0.685 -17.320 1.00 95.31 85 GLU A CA 1
ATOM 705 C C . GLU A 1 85 ? -11.931 -1.832 -17.127 1.00 95.31 85 GLU A C 1
ATOM 707 O O . GLU A 1 85 ? -11.577 -2.823 -16.504 1.00 95.31 85 GLU A O 1
ATOM 712 N N . GLU A 1 86 ? -13.156 -1.702 -17.648 1.00 90.06 86 GLU A N 1
ATOM 713 C CA . GLU A 1 86 ? -14.124 -2.812 -17.766 1.00 90.06 86 GLU A CA 1
ATOM 714 C C . GLU A 1 86 ? -14.268 -3.691 -16.504 1.00 90.06 86 GLU A C 1
ATOM 716 O O . GLU A 1 86 ? -14.223 -4.916 -16.553 1.00 90.06 86 GLU A O 1
ATOM 721 N N . GLY A 1 87 ? -14.406 -3.066 -15.329 1.00 91.88 87 GLY A N 1
ATOM 722 C CA . GLY A 1 87 ? -14.547 -3.797 -14.060 1.00 91.88 87 GLY A CA 1
ATOM 723 C C . GLY A 1 87 ? -13.247 -4.405 -13.520 1.00 91.88 87 GLY A C 1
ATOM 724 O O . GLY A 1 87 ? -13.270 -5.070 -12.490 1.00 91.88 87 GLY A O 1
ATOM 725 N N . LYS A 1 88 ? -12.105 -4.140 -14.151 1.00 95.69 88 LYS A N 1
ATOM 726 C CA . LYS A 1 88 ? -10.774 -4.550 -13.704 1.00 95.69 88 LYS A CA 1
ATOM 727 C C . LYS A 1 88 ? -9.925 -3.343 -13.334 1.00 95.69 88 LYS A C 1
ATOM 729 O O . LYS A 1 88 ? -10.139 -2.229 -13.818 1.00 95.69 88 LYS A O 1
ATOM 734 N N . ILE A 1 89 ? -8.939 -3.564 -12.476 1.00 96.44 89 ILE A N 1
ATOM 735 C CA . ILE A 1 89 ? -7.900 -2.581 -12.167 1.00 96.44 89 ILE A CA 1
ATOM 736 C C . ILE A 1 89 ? -6.527 -3.148 -12.491 1.00 96.44 89 ILE A C 1
ATOM 738 O O . ILE A 1 89 ? -6.251 -4.309 -12.208 1.00 96.44 89 ILE A O 1
ATOM 742 N N . LEU A 1 90 ? -5.675 -2.310 -13.067 1.00 96.19 90 LEU A N 1
ATOM 743 C CA . LEU A 1 90 ? -4.253 -2.561 -13.231 1.00 96.19 90 LEU A CA 1
ATOM 744 C C . LEU A 1 90 ? -3.521 -1.911 -12.067 1.00 96.19 90 LEU A C 1
ATOM 746 O O . LEU A 1 90 ? -3.708 -0.718 -11.810 1.00 96.19 90 LEU A O 1
ATOM 750 N N . ALA A 1 91 ? -2.681 -2.671 -11.381 1.00 94.69 91 ALA A N 1
ATOM 751 C CA . ALA A 1 91 ? -1.911 -2.171 -10.253 1.00 94.69 91 ALA A CA 1
ATOM 752 C C . ALA A 1 91 ? -0.477 -2.712 -10.270 1.00 94.69 91 ALA A C 1
ATOM 754 O O . ALA A 1 91 ? -0.115 -3.561 -11.090 1.00 94.69 91 ALA A O 1
ATOM 755 N N . ILE A 1 92 ? 0.354 -2.181 -9.372 1.00 92.38 92 ILE A N 1
ATOM 756 C CA . ILE A 1 92 ? 1.745 -2.616 -9.232 1.00 92.38 92 ILE A CA 1
ATOM 757 C C . ILE A 1 92 ? 1.826 -4.104 -8.856 1.00 92.38 92 ILE A C 1
ATOM 759 O O . ILE A 1 92 ? 0.878 -4.662 -8.303 1.00 92.38 92 ILE A O 1
ATOM 763 N N . THR A 1 93 ? 2.968 -4.740 -9.105 1.00 92.00 93 THR A N 1
ATOM 764 C CA . THR A 1 93 ? 3.199 -6.151 -8.748 1.00 92.00 93 THR A CA 1
ATOM 765 C C . THR A 1 93 ? 2.840 -6.454 -7.286 1.00 92.00 93 THR A C 1
ATOM 767 O O . THR A 1 93 ? 3.043 -5.617 -6.403 1.00 92.00 93 THR A O 1
ATOM 770 N N . GLY A 1 94 ? 2.296 -7.647 -7.028 1.00 93.56 94 GLY A N 1
ATOM 771 C CA . GLY A 1 94 ? 1.875 -8.088 -5.693 1.00 93.56 94 GLY A CA 1
ATOM 772 C C . GLY A 1 94 ? 0.540 -7.501 -5.222 1.00 93.56 94 GLY A C 1
ATOM 773 O O . GLY A 1 94 ? 0.062 -7.846 -4.138 1.00 93.56 94 GLY A O 1
ATOM 774 N N . SER A 1 95 ? -0.106 -6.662 -6.034 1.00 95.50 95 SER A N 1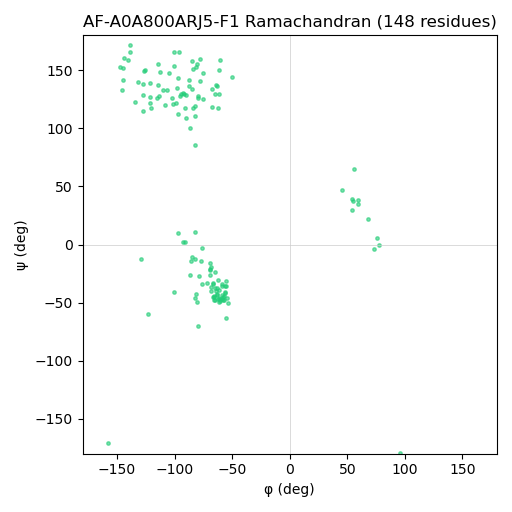
ATOM 775 C CA . SER A 1 95 ? -1.442 -6.137 -5.738 1.00 95.50 95 SER A CA 1
ATOM 776 C C . SER A 1 95 ? -2.500 -7.238 -5.754 1.00 95.50 95 SER A C 1
ATOM 778 O O . SER A 1 95 ? -3.442 -7.188 -4.962 1.00 95.50 95 SER A O 1
ATOM 780 N N . LEU A 1 96 ? -2.346 -8.256 -6.609 1.00 95.06 96 LEU A N 1
ATOM 781 C CA . LEU A 1 96 ? -3.241 -9.411 -6.621 1.00 95.06 96 LEU A CA 1
ATOM 782 C C . LEU A 1 96 ? -3.115 -10.209 -5.318 1.00 95.06 96 LEU A C 1
ATOM 784 O O . LEU A 1 96 ? -4.125 -10.538 -4.701 1.00 95.06 96 LEU A O 1
ATOM 788 N N . TYR A 1 97 ? -1.887 -10.452 -4.850 1.00 95.00 97 TYR A N 1
ATOM 789 C CA . TYR A 1 97 ? -1.627 -11.085 -3.551 1.00 95.00 97 TYR A CA 1
ATOM 790 C C . TYR A 1 97 ? -2.281 -10.309 -2.400 1.00 95.00 97 TYR A C 1
ATOM 792 O O . TYR A 1 97 ? -2.993 -10.890 -1.579 1.00 95.00 97 TYR A O 1
ATOM 800 N N . PHE A 1 98 ? -2.096 -8.989 -2.375 1.00 96.69 98 PHE A N 1
ATOM 801 C CA . PHE A 1 98 ? -2.727 -8.103 -1.402 1.00 96.69 98 PHE A CA 1
ATOM 802 C C . PHE A 1 98 ? -4.261 -8.201 -1.430 1.00 96.69 98 PHE A C 1
ATOM 804 O O . PHE A 1 98 ? -4.899 -8.354 -0.385 1.00 96.69 98 PHE A O 1
ATOM 811 N N . TYR A 1 99 ? -4.855 -8.137 -2.625 1.00 97.06 99 TYR A N 1
ATOM 812 C CA . TYR A 1 99 ? -6.302 -8.201 -2.818 1.00 97.06 99 TYR A CA 1
ATOM 813 C C . TYR A 1 99 ? -6.878 -9.541 -2.347 1.00 97.06 99 TYR A C 1
ATOM 815 O O . TYR A 1 99 ? -7.854 -9.569 -1.592 1.00 97.06 99 TYR A O 1
ATOM 823 N N . LEU A 1 100 ? -6.245 -10.649 -2.740 1.00 96.38 100 LEU A N 1
ATOM 824 C CA . LEU A 1 100 ? -6.669 -11.995 -2.361 1.00 96.38 100 LEU A CA 1
ATOM 825 C C . LEU A 1 100 ? -6.563 -12.217 -0.851 1.00 96.38 100 LEU A C 1
ATOM 827 O O . LEU A 1 100 ? -7.477 -12.794 -0.265 1.00 96.38 100 LEU A O 1
ATOM 831 N N . LEU A 1 101 ? -5.507 -11.718 -0.199 1.00 97.31 101 LEU A N 1
ATOM 832 C CA . LEU A 1 101 ? -5.393 -11.773 1.260 1.00 97.31 101 LEU A CA 1
ATOM 833 C C . LEU A 1 101 ? -6.522 -11.015 1.956 1.00 97.31 101 LEU A C 1
ATOM 835 O O . LEU A 1 101 ? -7.130 -11.536 2.892 1.00 97.31 101 LEU A O 1
ATOM 839 N N . ALA A 1 102 ? -6.832 -9.803 1.499 1.00 97.56 102 ALA A N 1
ATOM 840 C CA . ALA A 1 102 ? -7.911 -9.027 2.088 1.00 97.56 102 ALA A CA 1
ATOM 841 C C . ALA A 1 102 ? -9.271 -9.725 1.919 1.00 97.56 102 ALA A C 1
ATOM 843 O O . ALA A 1 102 ? -10.015 -9.836 2.896 1.00 97.56 102 ALA A O 1
ATOM 844 N N . LYS A 1 103 ? -9.561 -10.288 0.737 1.00 96.75 103 LYS A N 1
ATOM 845 C CA . LYS A 1 103 ? -10.774 -11.091 0.503 1.00 96.75 103 LYS A CA 1
ATOM 846 C C . LYS A 1 103 ? -10.817 -12.341 1.390 1.00 96.75 103 LYS A C 1
ATOM 848 O O . LYS A 1 103 ? -11.813 -12.548 2.077 1.00 96.75 103 LYS A O 1
ATOM 853 N N . LEU A 1 104 ? -9.735 -13.123 1.444 1.00 97.44 104 LEU A N 1
ATOM 854 C CA . LE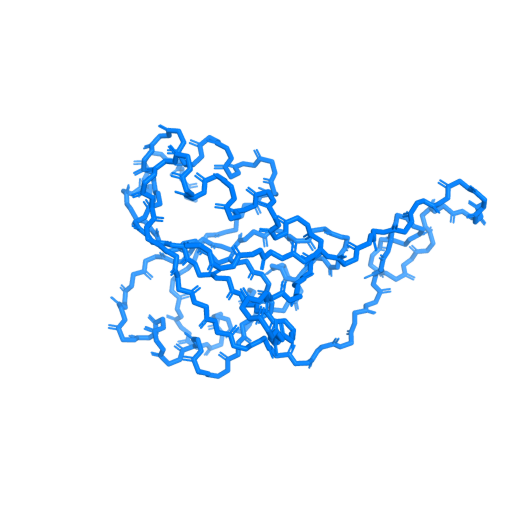U A 1 104 ? -9.639 -14.344 2.258 1.00 97.44 104 LEU A CA 1
ATOM 855 C C . LEU A 1 104 ? -9.919 -14.078 3.746 1.00 97.44 104 LEU A C 1
ATOM 857 O O . LEU A 1 104 ? -10.522 -14.902 4.431 1.00 97.44 104 LEU A O 1
ATOM 861 N N . HIS A 1 105 ? -9.496 -12.917 4.247 1.00 97.38 105 HIS A N 1
ATOM 862 C CA . HIS A 1 105 ? -9.657 -12.523 5.645 1.00 97.38 105 HIS A CA 1
ATOM 863 C C . HIS A 1 105 ? -10.875 -11.622 5.911 1.00 97.38 105 HIS A C 1
ATOM 865 O O . HIS A 1 105 ? -11.018 -11.129 7.031 1.00 97.38 105 HIS A O 1
ATOM 871 N N . ASN A 1 106 ? -11.768 -11.438 4.930 1.00 97.19 106 ASN A N 1
ATOM 872 C CA . ASN A 1 106 ? -12.962 -10.586 5.023 1.00 97.19 106 ASN A CA 1
ATOM 873 C C . ASN A 1 106 ? -12.657 -9.139 5.452 1.00 97.19 106 ASN A C 1
ATOM 875 O O . ASN A 1 106 ? -13.384 -8.535 6.241 1.00 97.19 106 ASN A O 1
ATOM 879 N N . VAL A 1 107 ? -11.559 -8.581 4.946 1.00 97.88 107 VAL A N 1
ATOM 880 C CA . VAL A 1 107 ? -11.167 -7.187 5.166 1.00 97.88 107 VAL A CA 1
ATOM 881 C C . VAL A 1 107 ? -11.676 -6.339 4.005 1.00 97.88 107 VAL A C 1
ATOM 883 O O . VAL A 1 107 ? -11.453 -6.664 2.840 1.00 97.88 107 VAL A O 1
ATOM 886 N N . ALA A 1 108 ? -12.353 -5.233 4.322 1.00 96.88 108 ALA A N 1
ATOM 887 C CA . ALA A 1 108 ? -12.847 -4.300 3.315 1.00 96.88 108 ALA A CA 1
ATOM 888 C C . ALA A 1 108 ? -11.685 -3.651 2.549 1.00 96.88 108 ALA A C 1
ATOM 890 O O . ALA A 1 108 ? -10.696 -3.233 3.157 1.00 96.88 108 ALA A O 1
ATOM 891 N N . ILE A 1 109 ? -11.833 -3.540 1.225 1.00 97.56 109 ILE A N 1
ATOM 892 C CA . ILE A 1 109 ? -10.828 -2.948 0.338 1.00 97.56 109 ILE A CA 1
ATOM 893 C C . ILE A 1 109 ? -11.383 -1.661 -0.268 1.00 97.56 109 ILE A C 1
ATOM 895 O O . ILE A 1 109 ? -12.468 -1.658 -0.851 1.00 97.56 109 ILE A O 1
ATOM 899 N N . LYS A 1 110 ? -10.624 -0.574 -0.151 1.00 97.50 110 LYS A N 1
ATOM 900 C CA . LYS A 1 110 ? -10.854 0.685 -0.864 1.00 97.50 110 LYS A CA 1
ATOM 901 C C . LYS A 1 110 ? -9.843 0.831 -1.990 1.00 97.50 110 LYS A C 1
ATOM 903 O O . LYS A 1 110 ? -8.700 0.396 -1.872 1.00 97.50 110 LYS A O 1
ATOM 908 N N . PHE A 1 111 ? -10.273 1.475 -3.066 1.00 97.06 111 PHE A N 1
ATOM 909 C CA . PHE A 1 111 ? -9.464 1.675 -4.259 1.00 97.06 111 PHE A CA 1
ATOM 910 C C . PHE A 1 111 ? -9.317 3.165 -4.531 1.00 97.06 111 PHE A C 1
ATOM 912 O O . PHE A 1 111 ? -10.320 3.869 -4.654 1.00 97.06 111 PHE A O 1
ATOM 919 N N . PHE A 1 112 ? -8.080 3.628 -4.672 1.00 97.81 112 PHE A N 1
ATOM 920 C CA . PHE A 1 112 ? -7.771 4.989 -5.107 1.00 97.81 112 PHE A CA 1
ATOM 921 C C . PHE A 1 112 ? -6.840 4.941 -6.308 1.00 97.81 112 PHE A C 1
ATOM 923 O O . PHE A 1 112 ? -6.041 4.017 -6.436 1.00 97.81 112 PHE A O 1
ATOM 930 N N . LEU A 1 113 ? -6.923 5.941 -7.182 1.00 97.44 113 LEU A N 1
ATOM 931 C CA . LEU A 1 113 ? -5.910 6.109 -8.217 1.00 97.44 113 LEU A CA 1
ATOM 932 C C . LEU A 1 113 ? -4.562 6.395 -7.541 1.00 97.44 113 LEU A C 1
ATOM 934 O O . LEU A 1 113 ? -4.514 7.163 -6.576 1.00 97.44 113 LEU A O 1
ATOM 938 N N . GLN A 1 114 ? -3.492 5.768 -8.016 1.00 96.19 114 GLN A N 1
ATOM 939 C CA . GLN A 1 114 ? -2.142 5.952 -7.493 1.00 96.19 114 GLN A CA 1
ATOM 940 C C . GLN A 1 114 ? -1.508 7.255 -7.990 1.00 96.19 114 GLN A C 1
ATOM 942 O O . GLN A 1 114 ? -1.881 7.784 -9.039 1.00 96.19 114 GLN A O 1
ATOM 947 N N . GLU A 1 115 ? -0.494 7.730 -7.271 1.00 95.81 115 GLU A N 1
ATOM 948 C CA . GLU A 1 115 ? 0.362 8.815 -7.757 1.00 95.81 115 GLU A CA 1
ATOM 949 C C . GLU A 1 115 ? 1.343 8.327 -8.837 1.00 95.81 115 GLU A C 1
ATOM 951 O O . GLU A 1 115 ? 1.812 7.183 -8.810 1.00 95.81 115 GLU A O 1
ATOM 956 N N . LYS A 1 116 ? 1.685 9.199 -9.794 1.00 91.19 116 LYS A N 1
ATOM 957 C CA . LYS A 1 116 ? 2.712 8.891 -10.799 1.00 91.19 116 LYS A CA 1
ATOM 958 C C . LYS A 1 116 ? 4.099 9.151 -10.226 1.00 91.19 116 LYS A C 1
ATOM 960 O O . LYS A 1 116 ? 4.443 10.282 -9.897 1.00 91.19 116 LYS A O 1
ATOM 965 N N . ILE A 1 117 ? 4.919 8.106 -10.165 1.00 87.00 117 ILE A N 1
ATOM 966 C CA . ILE A 1 117 ? 6.279 8.180 -9.628 1.00 87.00 117 ILE A CA 1
ATOM 967 C C . ILE A 1 117 ? 7.243 7.512 -10.598 1.00 87.00 117 ILE A C 1
ATOM 969 O O . ILE A 1 117 ? 6.950 6.453 -11.151 1.00 87.00 117 ILE A O 1
ATOM 973 N N . ASN A 1 118 ? 8.414 8.121 -10.761 1.00 83.94 118 ASN A N 1
ATOM 974 C CA . ASN A 1 118 ? 9.537 7.512 -11.456 1.00 83.94 118 ASN A CA 1
ATOM 975 C C . ASN A 1 118 ? 10.398 6.751 -10.446 1.00 83.94 118 ASN A C 1
ATOM 977 O O . ASN A 1 118 ? 10.954 7.347 -9.521 1.00 83.94 118 ASN A O 1
ATOM 981 N N . PHE A 1 119 ? 10.507 5.437 -10.619 1.00 78.62 119 PHE A N 1
ATOM 982 C CA . PHE A 1 119 ? 11.291 4.583 -9.733 1.00 78.62 119 PHE A CA 1
ATOM 983 C C . PHE A 1 119 ? 12.684 4.318 -10.300 1.00 78.62 119 PHE A C 1
ATOM 985 O O . PHE A 1 119 ? 12.850 4.142 -11.503 1.00 78.62 119 PHE A O 1
ATOM 992 N N . LEU A 1 120 ? 13.675 4.265 -9.408 1.00 79.88 120 LEU A N 1
ATOM 993 C CA . LEU A 1 120 ? 15.058 3.918 -9.755 1.00 79.88 120 LEU A CA 1
ATOM 994 C C . LEU A 1 120 ? 15.240 2.412 -9.977 1.00 79.88 120 LEU A C 1
ATOM 996 O O . LEU A 1 120 ? 16.042 2.008 -10.808 1.00 79.88 120 LEU A O 1
ATOM 1000 N N . ASP A 1 121 ? 14.500 1.600 -9.220 1.00 82.56 121 ASP A N 1
ATOM 1001 C CA . ASP A 1 121 ? 14.549 0.141 -9.269 1.00 82.56 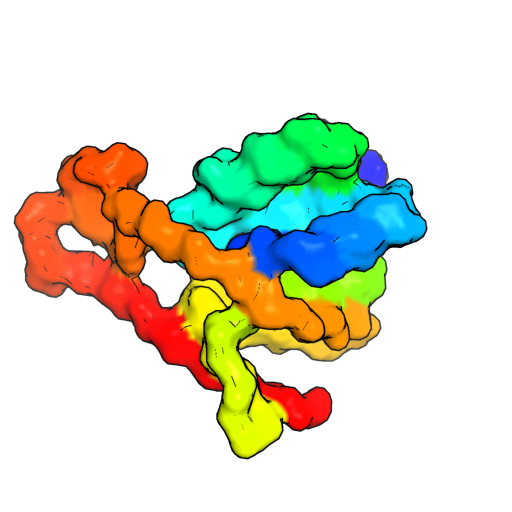121 ASP A CA 1
ATOM 1002 C C . ASP A 1 121 ? 13.252 -0.372 -9.887 1.00 82.56 121 ASP A C 1
ATOM 1004 O O . ASP A 1 121 ? 12.177 0.083 -9.500 1.00 82.56 121 ASP A O 1
ATOM 1008 N N . SER A 1 122 ? 13.341 -1.300 -10.839 1.00 84.81 122 SER A N 1
ATOM 1009 C CA . SER A 1 122 ? 12.163 -1.861 -11.527 1.00 84.81 122 SER A CA 1
ATOM 1010 C C . SER A 1 122 ? 12.120 -3.386 -11.557 1.00 84.81 122 SER A C 1
ATOM 1012 O O . SER A 1 122 ? 11.074 -3.963 -11.839 1.00 84.81 122 SER A O 1
ATOM 1014 N N . ASP A 1 123 ? 13.230 -4.032 -11.214 1.00 86.31 123 ASP A N 1
ATOM 1015 C CA . ASP A 1 123 ? 13.403 -5.477 -11.152 1.00 86.31 123 ASP A CA 1
ATOM 1016 C C . ASP A 1 123 ? 14.583 -5.806 -10.213 1.00 86.31 123 ASP A C 1
ATOM 1018 O O . ASP A 1 123 ? 15.080 -4.941 -9.490 1.00 86.31 123 ASP A O 1
ATOM 1022 N N . ALA A 1 124 ? 15.016 -7.067 -10.185 1.00 84.56 124 ALA A N 1
ATOM 1023 C CA . ALA A 1 124 ? 16.121 -7.508 -9.335 1.00 84.56 124 ALA A CA 1
ATOM 1024 C C . ALA A 1 124 ? 17.521 -7.105 -9.846 1.00 84.56 124 ALA A C 1
ATOM 1026 O O . ALA A 1 124 ? 18.508 -7.401 -9.173 1.00 84.56 124 ALA A O 1
ATOM 1027 N N . SER A 1 125 ? 17.641 -6.457 -11.014 1.00 87.31 125 SER A N 1
ATOM 1028 C CA . SER A 1 125 ? 18.945 -6.046 -11.555 1.00 87.31 125 SER A CA 1
ATOM 1029 C C . SER A 1 125 ? 19.592 -4.926 -10.756 1.00 87.31 125 SER A C 1
ATOM 1031 O O . SER A 1 125 ? 20.821 -4.838 -10.737 1.00 87.31 125 SER A O 1
ATOM 1033 N N . THR A 1 126 ? 18.796 -4.100 -10.073 1.00 86.38 126 THR A N 1
ATOM 1034 C CA . THR A 1 126 ? 19.290 -2.983 -9.272 1.00 86.38 126 THR A CA 1
ATOM 1035 C C . THR A 1 126 ? 18.767 -3.015 -7.843 1.00 86.38 126 THR A C 1
ATOM 1037 O O . THR A 1 126 ? 17.664 -3.476 -7.553 1.00 86.38 126 THR A O 1
ATOM 1040 N N . ILE A 1 127 ? 19.585 -2.501 -6.927 1.00 83.50 127 ILE A N 1
ATOM 1041 C CA . ILE A 1 127 ? 19.171 -2.159 -5.571 1.00 83.50 127 ILE A CA 1
ATOM 1042 C C . ILE A 1 127 ? 19.592 -0.719 -5.328 1.00 83.50 127 ILE A C 1
ATOM 1044 O O . ILE A 1 127 ? 20.777 -0.396 -5.282 1.00 83.50 127 ILE A O 1
ATOM 1048 N N . ASN A 1 128 ? 18.608 0.155 -5.156 1.00 82.88 128 ASN A N 1
ATOM 1049 C CA . ASN A 1 128 ? 18.826 1.584 -5.004 1.00 82.88 128 ASN A CA 1
ATOM 1050 C C . ASN A 1 128 ? 19.552 2.234 -6.193 1.00 82.88 128 ASN A C 1
ATOM 1052 O O . ASN A 1 128 ? 20.402 3.100 -6.006 1.00 82.88 128 ASN A O 1
ATOM 1056 N N . GLY A 1 129 ? 19.225 1.796 -7.411 1.00 84.75 129 GLY A N 1
ATOM 1057 C CA . GLY A 1 129 ? 19.861 2.249 -8.650 1.00 84.75 129 GLY A CA 1
ATOM 1058 C C . GLY A 1 129 ? 21.285 1.722 -8.862 1.00 84.75 129 GLY A C 1
ATOM 1059 O O . GLY A 1 129 ? 21.873 1.974 -9.911 1.00 84.75 129 GLY A O 1
ATOM 1060 N N . LEU A 1 130 ? 21.845 0.978 -7.902 1.00 86.12 130 LEU A N 1
ATOM 1061 C CA . LEU A 1 130 ? 23.136 0.310 -8.044 1.00 86.12 130 LEU A CA 1
ATOM 1062 C C . LEU A 1 130 ? 22.932 -1.065 -8.669 1.00 86.12 130 LEU A C 1
ATOM 1064 O O . LEU A 1 130 ? 22.030 -1.797 -8.265 1.00 86.12 130 LEU A O 1
ATOM 1068 N N . VAL A 1 131 ? 23.786 -1.427 -9.626 1.00 88.75 131 VAL A N 1
ATOM 1069 C CA . VAL A 1 131 ? 23.745 -2.744 -10.273 1.00 88.75 131 VAL A CA 1
ATOM 1070 C C . VAL A 1 131 ? 24.005 -3.828 -9.229 1.00 88.75 131 VAL A C 1
ATOM 1072 O O . VAL A 1 131 ? 25.071 -3.876 -8.620 1.00 88.75 131 VAL A O 1
ATOM 1075 N N . PHE A 1 132 ? 23.015 -4.692 -9.038 1.00 86.06 132 PHE A N 1
ATOM 1076 C CA . PHE A 1 132 ? 23.077 -5.860 -8.167 1.00 86.06 132 PHE A CA 1
ATOM 1077 C C . PHE A 1 132 ? 23.334 -7.138 -8.971 1.00 86.06 132 PHE A C 1
ATOM 1079 O O . PHE A 1 132 ? 24.151 -7.965 -8.575 1.00 86.06 132 PHE A O 1
ATOM 1086 N N . ILE A 1 133 ? 22.691 -7.268 -10.136 1.00 85.56 133 ILE A N 1
ATOM 1087 C CA . ILE A 1 133 ? 22.926 -8.358 -11.088 1.00 85.56 133 ILE A CA 1
ATOM 1088 C C . ILE A 1 133 ? 23.381 -7.736 -12.406 1.00 85.56 133 ILE A C 1
ATOM 1090 O O . ILE A 1 133 ? 22.643 -6.979 -13.033 1.00 85.56 133 ILE A O 1
ATOM 1094 N N . SER A 1 134 ? 24.605 -8.054 -12.830 1.00 81.19 134 SER A N 1
ATOM 1095 C CA . SER A 1 134 ? 25.170 -7.582 -14.101 1.00 81.19 134 SER A CA 1
ATOM 1096 C C . SER A 1 134 ? 24.664 -8.369 -15.315 1.00 81.19 134 SER A C 1
ATOM 1098 O O . SER A 1 134 ? 24.606 -7.832 -16.420 1.00 81.19 134 SER A O 1
ATOM 1100 N N . ASP A 1 135 ? 24.276 -9.627 -15.108 1.00 85.88 135 ASP A N 1
ATOM 1101 C CA . ASP A 1 135 ? 23.764 -10.524 -16.140 1.00 85.88 135 ASP A CA 1
ATOM 1102 C C . ASP A 1 135 ? 22.249 -10.349 -16.327 1.00 85.88 135 ASP A C 1
ATOM 1104 O O . ASP A 1 135 ? 21.439 -10.863 -15.551 1.00 85.88 135 ASP A O 1
ATOM 1108 N N . LYS A 1 136 ? 21.864 -9.607 -17.369 1.00 77.75 136 LYS A N 1
ATOM 1109 C CA . LYS A 1 136 ? 20.463 -9.265 -17.653 1.00 77.75 136 LYS A CA 1
ATOM 1110 C C . LYS A 1 136 ? 19.594 -10.477 -17.991 1.00 77.75 136 LYS A C 1
ATOM 1112 O O . LYS A 1 136 ? 18.387 -10.398 -17.786 1.00 77.75 136 LYS A O 1
ATOM 1117 N N . GLU A 1 137 ? 20.170 -11.579 -18.471 1.00 83.12 137 GLU A N 1
ATOM 1118 C CA . GLU A 1 137 ? 19.403 -12.781 -18.831 1.00 83.12 137 GLU A CA 1
ATOM 1119 C C . GLU A 1 137 ? 18.827 -13.492 -17.599 1.00 83.12 137 GLU A C 1
ATOM 1121 O O . GLU A 1 137 ? 17.838 -14.214 -17.693 1.00 83.12 137 GLU A O 1
ATOM 1126 N N . LYS A 1 138 ? 19.401 -13.238 -16.417 1.00 83.31 138 LYS A N 1
ATOM 1127 C CA . LYS A 1 138 ? 18.953 -13.805 -15.137 1.00 83.31 138 LYS A CA 1
ATOM 1128 C C . LYS A 1 138 ? 17.954 -12.922 -14.390 1.00 83.31 138 LYS A C 1
ATOM 1130 O O . LYS A 1 138 ? 17.554 -13.257 -13.275 1.00 83.31 138 LYS A O 1
ATOM 1135 N N . VAL A 1 139 ? 17.567 -11.783 -14.963 1.00 84.19 139 VAL A N 1
ATOM 1136 C CA . VAL A 1 139 ? 16.701 -10.802 -14.303 1.00 84.19 139 VAL A CA 1
ATOM 1137 C C . VAL A 1 139 ? 15.258 -11.016 -14.738 1.00 84.19 139 VAL A C 1
ATOM 1139 O O . VAL A 1 139 ? 14.881 -10.744 -15.876 1.00 84.19 139 VAL A O 1
ATOM 1142 N N . MET A 1 140 ? 14.422 -11.454 -13.799 1.00 81.31 140 MET A N 1
ATOM 1143 C CA . MET A 1 140 ? 12.977 -11.487 -13.996 1.00 81.31 140 MET A CA 1
ATOM 1144 C C . MET A 1 140 ? 12.380 -10.098 -13.792 1.00 81.31 140 MET A C 1
ATOM 1146 O O . MET A 1 140 ? 12.587 -9.470 -12.749 1.00 81.31 140 MET A O 1
ATOM 1150 N N . ARG A 1 141 ? 11.599 -9.642 -14.772 1.00 83.62 141 ARG A N 1
ATOM 1151 C CA . ARG A 1 141 ? 10.824 -8.407 -14.663 1.00 83.62 141 ARG A CA 1
ATOM 1152 C C . ARG A 1 141 ? 9.447 -8.723 -14.094 1.00 83.62 141 ARG A C 1
ATOM 1154 O O . ARG A 1 141 ? 8.789 -9.618 -14.619 1.00 83.62 141 ARG A O 1
ATOM 1161 N N . PRO A 1 142 ? 9.008 -8.016 -13.044 1.00 84.19 142 PRO A N 1
ATOM 1162 C CA . PRO A 1 142 ? 7.664 -8.202 -12.533 1.00 84.19 142 PRO A CA 1
ATOM 1163 C C . PRO A 1 142 ? 6.647 -7.709 -13.564 1.00 84.19 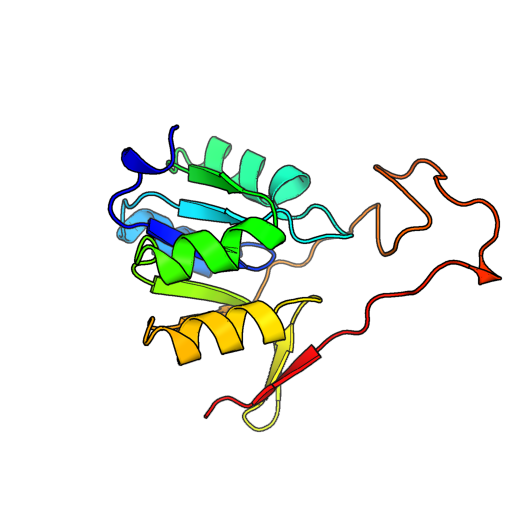142 PRO A C 1
ATOM 1165 O O . PRO A 1 142 ? 6.785 -6.621 -14.130 1.00 84.19 142 PRO A O 1
ATOM 1168 N N . GLU A 1 143 ? 5.616 -8.511 -13.797 1.00 82.88 143 GLU A N 1
ATOM 1169 C CA . GLU A 1 143 ? 4.492 -8.115 -14.635 1.00 82.88 143 GLU A CA 1
ATOM 1170 C C . GLU A 1 143 ? 3.503 -7.264 -13.835 1.00 82.88 143 GLU A C 1
ATOM 1172 O O . GLU A 1 143 ? 3.397 -7.365 -12.609 1.00 82.88 143 GLU A O 1
ATOM 1177 N N . LYS A 1 144 ? 2.768 -6.397 -14.536 1.00 82.94 144 LYS A N 1
ATOM 1178 C CA . LYS A 1 144 ? 1.630 -5.705 -13.931 1.00 82.94 144 LYS A CA 1
ATOM 1179 C C . LYS A 1 144 ? 0.443 -6.658 -13.868 1.00 82.94 144 LYS A C 1
ATOM 1181 O O . LYS A 1 144 ? 0.189 -7.402 -14.811 1.00 82.94 144 LYS A O 1
ATOM 1186 N N . GLU A 1 145 ? -0.304 -6.589 -12.775 1.00 87.94 145 GLU A N 1
ATOM 1187 C CA . GLU A 1 145 ? -1.395 -7.520 -12.496 1.00 87.94 145 GLU A CA 1
ATOM 1188 C C . GLU A 1 145 ? -2.748 -6.837 -12.701 1.00 87.94 145 GLU A C 1
ATOM 1190 O O . GLU A 1 145 ? -2.986 -5.730 -12.202 1.00 87.94 145 GLU A O 1
ATOM 1195 N N . TRP A 1 146 ? -3.647 -7.522 -13.411 1.00 93.12 146 TRP A N 1
ATOM 1196 C CA . TRP A 1 146 ? -5.052 -7.142 -13.514 1.00 93.12 146 TRP A CA 1
ATOM 1197 C C . TRP A 1 146 ? -5.864 -7.834 -12.421 1.00 93.12 146 TRP A C 1
ATOM 1199 O O . TRP A 1 146 ? -5.796 -9.051 -12.262 1.00 93.12 146 TRP A O 1
ATOM 1209 N N . ILE A 1 147 ? -6.660 -7.060 -11.689 1.00 95.38 147 ILE A N 1
ATOM 1210 C CA . ILE A 1 147 ? -7.538 -7.548 -10.623 1.00 95.38 147 ILE A CA 1
ATOM 1211 C C . ILE A 1 147 ? -8.982 -7.301 -11.040 1.00 95.38 147 ILE A C 1
ATOM 1213 O O . ILE A 1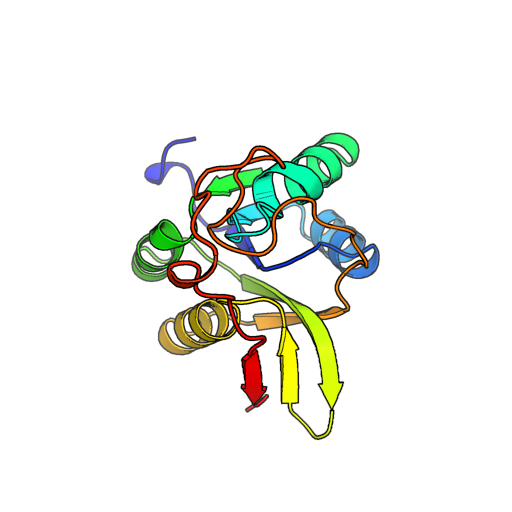 147 ? -9.352 -6.169 -11.349 1.00 95.38 147 ILE A O 1
ATOM 1217 N N . GLU A 1 148 ? -9.802 -8.347 -11.017 1.00 93.44 148 GLU A N 1
ATOM 1218 C CA . GLU A 1 148 ? -11.238 -8.242 -11.274 1.00 93.44 148 GLU A CA 1
ATOM 1219 C C . GLU A 1 148 ? -11.967 -7.730 -10.029 1.00 93.44 148 GLU A C 1
ATOM 1221 O O . GLU A 1 148 ? -11.833 -8.276 -8.931 1.00 93.44 148 GLU A O 1
ATOM 1226 N N . LEU A 1 149 ? -12.740 -6.656 -10.186 1.00 86.38 149 LEU A N 1
ATOM 1227 C CA . LEU A 1 149 ? -13.556 -6.101 -9.115 1.00 86.38 149 LEU A CA 1
ATOM 1228 C C . LEU A 1 149 ? -14.867 -6.893 -9.029 1.00 86.38 149 LEU A C 1
ATOM 1230 O O . LEU A 1 149 ? -15.862 -6.520 -9.644 1.00 86.38 149 LEU A O 1
ATOM 1234 N N . GLN A 1 150 ? -14.829 -7.996 -8.281 1.00 73.12 150 GLN A N 1
ATOM 1235 C CA . GLN A 1 150 ? -16.007 -8.754 -7.843 1.00 73.12 150 GLN A CA 1
ATOM 1236 C C . GLN A 1 150 ? -16.55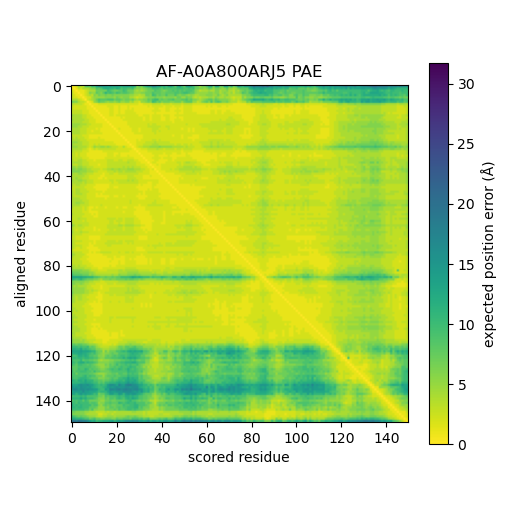5 -8.231 -6.511 1.00 73.12 150 GLN A C 1
ATOM 1238 O O . GLN A 1 150 ? -15.749 -8.033 -5.555 1.00 73.12 150 GLN A O 1
#

Mean predicted aligned error: 4.13 Å

pLDDT: mean 92.63, std 5.86, range [73.12, 98.44]